Protein AF-A0A527G180-F1 (afdb_monomer_lite)

Foldseek 3Di:
DDPVVLVVDVVVVVVVCCVVCVPVVVCVVQVKDKDWAWQPPDPDTDTDMDIGHHPCVVVRVVVRVVVNVVSVD

Sequence (73 aa):
PTIVSMADDAELRDRTEGLLLRNTQVANQFDLCAISLPMPGTPLPAGLMLVARNGHDRRLLRIAAEIEQLLGA

Radius of gyration: 15.55 Å; chains: 1; bounding box: 37×21×35 Å

pLDDT: mean 95.7, std 4.51, range [62.78, 98.69]

Structure (mmCIF, N/CA/C/O backbone):
data_AF-A0A527G180-F1
#
_entry.id   AF-A0A527G180-F1
#
loop_
_atom_site.group_PDB
_atom_site.id
_atom_site.type_symbol
_atom_site.label_atom_id
_atom_site.label_alt_id
_atom_site.label_comp_id
_atom_site.label_asym_id
_atom_site.label_entity_id
_atom_site.label_seq_id
_atom_site.pdbx_PDB_ins_code
_atom_site.Cartn_x
_atom_site.Cartn_y
_atom_site.Cartn_z
_atom_site.occupancy
_atom_site.B_iso_or_equiv
_atom_site.auth_seq_id
_atom_site.auth_comp_id
_atom_site.auth_asym_id
_atom_site.auth_atom_id
_atom_site.pdbx_PDB_model_num
ATOM 1 N N . PRO A 1 1 ? 17.435 5.148 -4.579 1.00 87.44 1 PRO A N 1
ATOM 2 C CA . PRO A 1 1 ? 17.921 5.659 -5.886 1.00 87.44 1 PRO A CA 1
ATOM 3 C C . PRO A 1 1 ? 17.259 7.011 -6.161 1.00 87.44 1 PRO A C 1
ATOM 5 O O . PRO A 1 1 ? 16.219 7.288 -5.565 1.00 87.44 1 PRO A O 1
ATOM 8 N N . THR A 1 2 ? 17.852 7.855 -7.005 1.00 94.69 2 THR A N 1
ATOM 9 C CA . THR A 1 2 ? 17.165 9.068 -7.472 1.00 94.69 2 THR A CA 1
ATOM 10 C C . THR A 1 2 ? 16.198 8.700 -8.595 1.00 94.69 2 THR A C 1
ATOM 12 O O . THR A 1 2 ? 16.413 7.710 -9.295 1.00 94.69 2 THR A O 1
ATOM 15 N N . ILE A 1 3 ? 15.156 9.507 -8.801 1.00 92.62 3 ILE A N 1
ATOM 16 C CA . ILE A 1 3 ? 14.213 9.298 -9.912 1.00 92.62 3 ILE A CA 1
ATOM 17 C C . ILE A 1 3 ? 14.959 9.300 -11.255 1.00 92.62 3 ILE A C 1
ATOM 19 O O . ILE A 1 3 ? 14.714 8.432 -12.084 1.00 92.62 3 ILE A O 1
ATOM 23 N N . VAL A 1 4 ? 15.927 10.209 -11.425 1.00 96.31 4 VAL A N 1
ATOM 24 C CA . VAL A 1 4 ? 16.765 10.287 -12.634 1.00 96.31 4 VAL A CA 1
ATOM 25 C C . VAL A 1 4 ? 17.524 8.979 -12.864 1.00 96.31 4 VAL A C 1
ATOM 27 O O . VAL A 1 4 ? 17.416 8.406 -13.939 1.00 96.31 4 VAL A O 1
ATOM 30 N N . SER A 1 5 ? 18.191 8.427 -11.839 1.00 95.00 5 SER A N 1
ATOM 31 C CA . SER A 1 5 ? 18.921 7.155 -11.991 1.00 95.00 5 SER A CA 1
ATOM 32 C C . SER A 1 5 ? 18.032 5.985 -12.420 1.00 95.00 5 SER A C 1
ATOM 34 O O . SER A 1 5 ? 18.497 5.089 -13.106 1.00 95.00 5 SER A O 1
ATOM 36 N N . MET A 1 6 ? 16.752 5.990 -12.039 1.00 95.38 6 MET A N 1
ATOM 37 C CA . MET A 1 6 ? 15.802 4.946 -12.432 1.00 95.38 6 MET A CA 1
ATOM 38 C C . MET A 1 6 ? 15.248 5.142 -13.850 1.00 95.38 6 MET A C 1
ATOM 40 O O . MET A 1 6 ? 14.746 4.188 -14.433 1.00 95.38 6 MET A O 1
ATOM 44 N N . ALA A 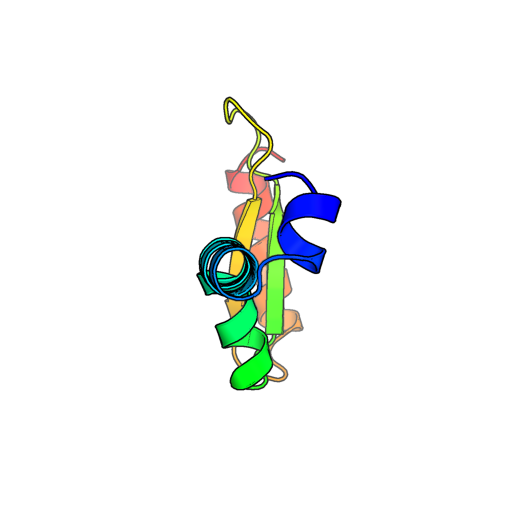1 7 ? 15.291 6.358 -14.399 1.00 94.88 7 ALA A N 1
ATOM 45 C CA . ALA A 1 7 ? 14.881 6.605 -15.780 1.00 94.88 7 ALA A CA 1
ATOM 46 C C . ALA A 1 7 ? 15.915 6.059 -16.775 1.00 94.88 7 ALA A C 1
ATOM 48 O O . ALA A 1 7 ? 15.540 5.522 -17.815 1.00 94.88 7 ALA A O 1
ATOM 49 N N . ASP A 1 8 ? 17.196 6.156 -16.417 1.00 96.69 8 ASP A N 1
ATOM 50 C CA . ASP A 1 8 ? 18.313 5.811 -17.300 1.00 96.69 8 ASP A CA 1
ATOM 51 C C . ASP A 1 8 ? 18.782 4.348 -17.159 1.00 96.69 8 ASP A C 1
ATOM 53 O O . ASP A 1 8 ? 19.472 3.837 -18.039 1.00 96.69 8 ASP A O 1
ATOM 57 N N . ASP A 1 9 ? 18.401 3.655 -16.078 1.00 97.25 9 ASP A N 1
ATOM 58 C CA . ASP A 1 9 ? 18.789 2.267 -15.792 1.00 97.25 9 ASP A CA 1
ATOM 59 C C . ASP A 1 9 ? 17.554 1.378 -15.573 1.00 97.25 9 ASP A C 1
ATOM 61 O O . ASP A 1 9 ? 16.890 1.414 -14.530 1.00 97.25 9 ASP A O 1
ATOM 65 N N . ALA A 1 10 ? 17.254 0.552 -16.579 1.00 96.81 10 ALA A N 1
ATOM 66 C CA . ALA A 1 10 ? 16.106 -0.347 -16.562 1.00 96.81 10 ALA A CA 1
ATOM 67 C C . ALA A 1 10 ? 16.226 -1.460 -15.508 1.00 96.81 10 ALA A C 1
ATOM 69 O O . ALA A 1 10 ? 15.222 -1.795 -14.883 1.00 96.81 10 ALA A O 1
ATOM 70 N N . GLU A 1 11 ? 17.424 -1.999 -15.268 1.00 97.38 11 GLU A N 1
ATOM 71 C CA . GLU A 1 11 ? 17.627 -3.073 -14.289 1.00 97.38 11 GLU A CA 1
ATOM 72 C C . GLU A 1 11 ? 17.445 -2.539 -12.862 1.00 97.38 11 GLU A C 1
ATOM 74 O O . GLU A 1 11 ? 16.746 -3.139 -12.036 1.00 97.38 11 GLU A O 1
ATOM 79 N N . LEU A 1 12 ? 18.006 -1.358 -12.584 1.00 96.81 12 LEU A N 1
ATOM 80 C CA . LEU A 1 12 ? 17.799 -0.653 -11.322 1.00 96.81 12 LEU A CA 1
ATOM 81 C C . LEU A 1 12 ? 16.318 -0.332 -11.099 1.00 96.81 12 LEU A C 1
ATOM 83 O O . LEU A 1 12 ? 15.818 -0.495 -9.976 1.00 96.81 12 LEU A O 1
ATOM 87 N N . ARG A 1 13 ? 15.620 0.127 -12.144 1.00 96.31 13 ARG A N 1
ATOM 88 C CA . ARG A 1 13 ? 14.188 0.431 -12.092 1.00 96.31 13 ARG A CA 1
ATOM 89 C C . ARG A 1 13 ? 13.376 -0.813 -11.769 1.00 96.31 13 ARG A C 1
ATOM 91 O O . ARG A 1 13 ? 12.663 -0.788 -10.770 1.00 96.31 13 ARG A O 1
ATOM 98 N N . ASP A 1 14 ? 13.534 -1.892 -12.532 1.00 96.38 14 ASP A N 1
ATOM 99 C CA . ASP A 1 14 ? 12.756 -3.125 -12.367 1.00 96.38 14 ASP A CA 1
ATOM 100 C C . ASP A 1 14 ? 12.978 -3.742 -10.978 1.00 96.38 14 ASP A C 1
ATOM 102 O O . ASP A 1 14 ? 12.027 -4.127 -10.292 1.00 96.38 14 ASP A O 1
ATOM 106 N N . ARG A 1 15 ? 14.227 -3.748 -10.491 1.00 96.50 15 ARG A N 1
ATOM 107 C CA . ARG A 1 15 ? 14.543 -4.203 -9.131 1.00 96.50 15 ARG A CA 1
ATOM 108 C C . ARG A 1 15 ? 13.884 -3.330 -8.061 1.00 96.50 15 ARG A C 1
ATOM 110 O O . ARG A 1 15 ? 13.352 -3.854 -7.081 1.00 96.50 15 ARG A O 1
ATOM 117 N N . THR A 1 16 ? 13.951 -2.007 -8.205 1.00 96.25 16 THR A N 1
ATOM 118 C CA . THR A 1 16 ? 13.397 -1.066 -7.218 1.00 96.25 16 THR A CA 1
ATOM 119 C C . THR A 1 16 ? 11.871 -1.118 -7.206 1.00 96.25 16 THR A C 1
ATOM 121 O O . THR A 1 16 ? 11.266 -1.191 -6.137 1.00 96.25 16 THR A O 1
ATOM 124 N N . GLU A 1 17 ? 11.250 -1.127 -8.382 1.00 95.00 17 GLU A N 1
ATOM 125 C CA . GLU A 1 17 ? 9.806 -1.249 -8.558 1.00 95.00 17 GLU A CA 1
ATOM 126 C C . GLU A 1 17 ? 9.293 -2.571 -7.984 1.00 95.00 17 GLU A C 1
ATOM 128 O O . GLU A 1 17 ? 8.338 -2.563 -7.209 1.00 95.00 17 GLU A O 1
ATOM 133 N N . GLY A 1 18 ? 9.980 -3.687 -8.250 1.00 95.50 18 GLY A N 1
ATOM 134 C CA . GLY A 1 18 ? 9.643 -4.984 -7.667 1.00 95.50 18 GLY A CA 1
ATOM 135 C C . GLY A 1 18 ? 9.645 -4.968 -6.135 1.00 95.50 18 GLY A C 1
ATOM 136 O O . GLY A 1 18 ? 8.747 -5.528 -5.508 1.00 95.50 18 GLY A O 1
ATOM 137 N N . LEU A 1 19 ? 10.598 -4.273 -5.505 1.00 95.62 19 LEU A N 1
ATOM 138 C CA . LEU A 1 19 ? 10.633 -4.122 -4.045 1.00 95.62 19 LEU A CA 1
ATOM 139 C C . LEU A 1 19 ? 9.489 -3.247 -3.511 1.00 95.62 19 LEU A C 1
ATOM 141 O O . LEU A 1 19 ? 8.906 -3.581 -2.477 1.00 95.62 19 LEU A O 1
ATOM 145 N N . LEU A 1 20 ? 9.173 -2.145 -4.197 1.00 94.56 20 LEU A N 1
ATOM 146 C CA . LEU A 1 20 ? 8.125 -1.203 -3.790 1.00 94.56 20 LEU A CA 1
ATOM 147 C C . LEU A 1 20 ? 6.719 -1.774 -3.995 1.00 94.56 20 LEU A C 1
ATOM 149 O O . LEU A 1 20 ? 5.845 -1.585 -3.149 1.00 94.56 20 LEU A O 1
ATOM 153 N N . LEU A 1 21 ? 6.504 -2.488 -5.098 1.00 96.25 21 LEU A N 1
ATOM 154 C CA . LEU A 1 21 ? 5.193 -2.973 -5.513 1.00 96.25 21 LEU A CA 1
ATOM 155 C C . LEU A 1 21 ? 4.931 -4.436 -5.142 1.00 96.25 21 LEU A C 1
ATOM 157 O O . LEU A 1 21 ? 3.832 -4.916 -5.397 1.00 96.25 21 LEU A O 1
ATOM 161 N N . ARG A 1 22 ? 5.864 -5.141 -4.479 1.00 95.12 22 ARG A N 1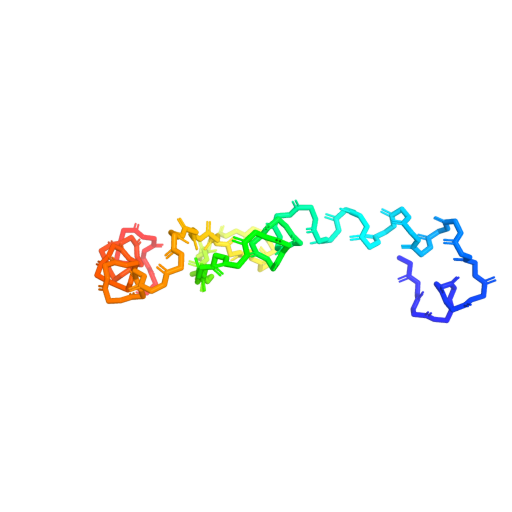
ATOM 162 C CA . ARG A 1 22 ? 5.708 -6.568 -4.110 1.00 95.12 22 ARG A CA 1
ATOM 163 C C . ARG A 1 22 ? 4.352 -6.927 -3.488 1.00 95.12 22 ARG A C 1
ATOM 165 O O . ARG A 1 22 ? 3.852 -8.022 -3.712 1.00 95.12 22 ARG A O 1
ATOM 172 N N . ASN A 1 23 ? 3.764 -6.011 -2.715 1.00 93.62 23 ASN A N 1
ATOM 173 C CA . ASN A 1 23 ? 2.477 -6.220 -2.050 1.00 93.62 23 ASN A CA 1
ATOM 174 C C . ASN A 1 23 ? 1.306 -5.677 -2.884 1.00 93.62 23 ASN A C 1
ATOM 176 O O . ASN A 1 23 ? 0.269 -6.325 -2.999 1.00 93.62 23 ASN A O 1
ATOM 180 N N . THR A 1 24 ? 1.462 -4.491 -3.475 1.00 95.06 24 THR A N 1
ATOM 181 C CA . THR A 1 24 ? 0.381 -3.779 -4.173 1.00 95.06 24 THR A CA 1
ATOM 182 C C . THR A 1 24 ? 0.109 -4.3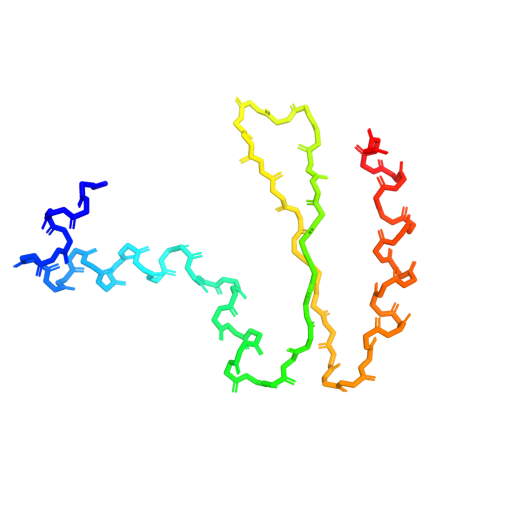54 -5.564 1.00 95.06 24 THR A C 1
ATOM 184 O O . THR A 1 24 ? -1.041 -4.403 -5.998 1.00 95.06 24 THR A O 1
ATOM 187 N N . GLN A 1 25 ? 1.141 -4.847 -6.253 1.00 96.12 25 GLN A N 1
ATOM 188 C CA . GLN A 1 25 ? 1.032 -5.390 -7.606 1.00 96.12 25 GLN A CA 1
ATOM 189 C C . GLN A 1 25 ? 0.158 -6.646 -7.649 1.00 96.12 25 GLN A C 1
ATOM 191 O O . GLN A 1 25 ? -0.566 -6.856 -8.618 1.00 96.12 25 GLN A O 1
ATOM 196 N N . VAL A 1 26 ? 0.204 -7.477 -6.602 1.00 94.00 26 VAL A N 1
ATOM 197 C CA . VAL A 1 26 ? -0.633 -8.681 -6.489 1.00 94.00 26 VAL A CA 1
ATOM 198 C C . VAL A 1 26 ? -2.112 -8.295 -6.464 1.00 94.00 26 VAL A C 1
ATOM 200 O O . VAL A 1 26 ? -2.908 -8.896 -7.177 1.00 94.00 26 VAL A O 1
ATOM 203 N N . ALA A 1 27 ? -2.484 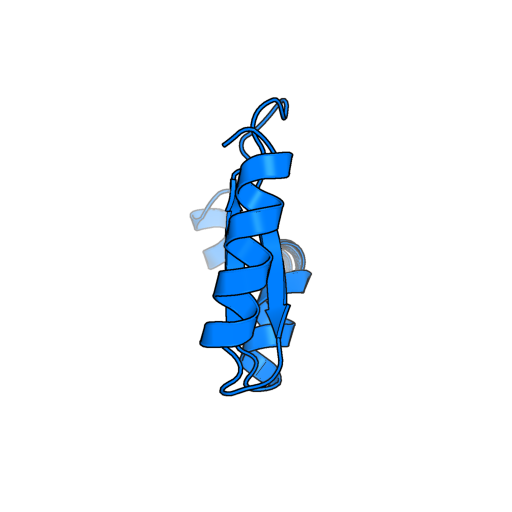-7.256 -5.710 1.00 95.62 27 ALA A N 1
ATOM 204 C CA . ALA A 1 27 ? -3.875 -6.818 -5.640 1.00 95.62 27 ALA A CA 1
ATOM 205 C C . ALA A 1 27 ? -4.411 -6.371 -7.012 1.00 95.62 27 ALA A C 1
ATOM 207 O O . ALA A 1 27 ? -5.484 -6.808 -7.416 1.00 95.62 27 ALA A O 1
ATOM 208 N N . ASN A 1 28 ? -3.626 -5.587 -7.757 1.00 94.12 28 ASN A N 1
ATOM 209 C CA . ASN A 1 28 ? -4.013 -5.113 -9.088 1.00 94.12 28 ASN A CA 1
ATOM 210 C C . ASN A 1 28 ? -4.118 -6.252 -10.118 1.00 94.12 28 ASN A C 1
ATOM 212 O O . ASN A 1 28 ? -5.070 -6.297 -10.889 1.00 94.12 28 ASN A O 1
ATOM 216 N N . GLN A 1 29 ? -3.154 -7.180 -10.135 1.00 96.31 29 GLN A N 1
ATOM 217 C CA . GLN A 1 29 ? -3.112 -8.267 -11.125 1.00 96.31 29 GLN A CA 1
ATOM 218 C C . GLN A 1 29 ? -4.256 -9.274 -10.971 1.00 96.31 29 GLN A C 1
ATOM 220 O O . GLN A 1 29 ? -4.677 -9.874 -11.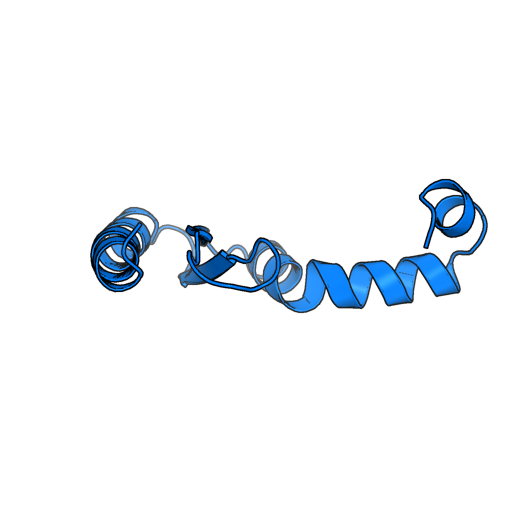957 1.00 96.31 29 GLN A O 1
ATOM 225 N N . PHE A 1 30 ? -4.753 -9.463 -9.748 1.00 96.50 30 PHE A N 1
ATOM 226 C CA . PHE A 1 30 ? -5.825 -10.412 -9.442 1.00 96.50 30 PHE A CA 1
ATOM 227 C C . PHE A 1 30 ? -7.185 -9.741 -9.203 1.00 96.50 30 PHE A C 1
ATOM 229 O O . PHE A 1 30 ? -8.082 -10.386 -8.660 1.00 96.50 30 PHE A O 1
ATOM 236 N N . ASP A 1 31 ? -7.336 -8.471 -9.596 1.00 96.50 31 ASP A N 1
ATOM 237 C CA . ASP A 1 31 ? -8.587 -7.708 -9.473 1.00 96.50 31 ASP A CA 1
ATOM 238 C C . ASP A 1 31 ? -9.144 -7.690 -8.029 1.00 96.50 31 ASP A C 1
ATOM 240 O O . ASP A 1 31 ? -10.338 -7.827 -7.773 1.00 96.50 31 ASP A O 1
ATOM 244 N N . LEU A 1 32 ? -8.258 -7.579 -7.039 1.00 97.69 32 LEU A N 1
ATOM 245 C CA . LEU A 1 32 ? -8.600 -7.552 -5.615 1.00 97.69 32 LEU A CA 1
ATOM 246 C C . LEU A 1 32 ? -8.863 -6.114 -5.144 1.00 97.69 32 LEU A C 1
ATOM 248 O O . LEU A 1 32 ? -8.359 -5.158 -5.728 1.00 97.69 32 LEU A O 1
ATOM 252 N N . CYS A 1 33 ? -9.591 -5.950 -4.034 1.00 97.38 33 CYS A N 1
ATOM 253 C CA . CYS A 1 33 ? -9.697 -4.655 -3.355 1.00 97.38 33 CYS A CA 1
ATOM 254 C C . CYS A 1 33 ? -8.750 -4.599 -2.152 1.00 97.38 33 CYS A C 1
ATOM 256 O O . CYS A 1 33 ? -8.527 -5.603 -1.471 1.00 97.38 33 CYS A O 1
ATOM 258 N N . ALA A 1 34 ? -8.166 -3.430 -1.890 1.00 98.12 34 ALA A N 1
ATOM 259 C CA . ALA A 1 34 ? -7.201 -3.257 -0.814 1.00 98.12 34 ALA A CA 1
ATOM 260 C C . ALA A 1 34 ? -7.282 -1.868 -0.165 1.00 98.12 34 ALA A C 1
ATOM 262 O O . ALA A 1 34 ? -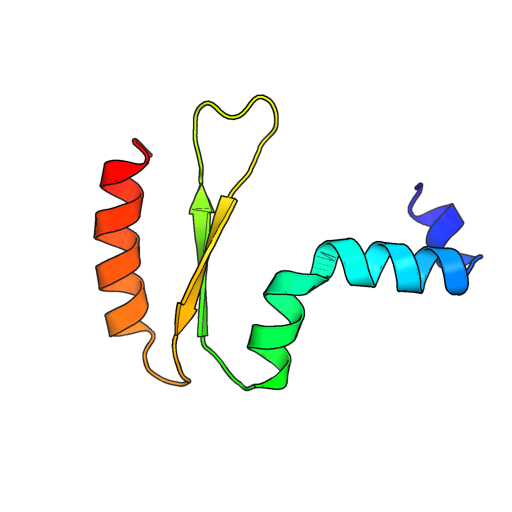7.714 -0.905 -0.793 1.00 98.12 34 ALA A O 1
ATOM 263 N N . ILE A 1 35 ? -6.843 -1.772 1.090 1.00 98.12 35 ILE A N 1
ATOM 264 C CA . ILE A 1 35 ? -6.763 -0.529 1.868 1.00 98.12 35 ILE A CA 1
ATOM 265 C C . ILE A 1 35 ? -5.464 -0.500 2.674 1.00 98.12 35 ILE A C 1
ATOM 267 O O . ILE A 1 35 ? -5.015 -1.540 3.157 1.00 98.12 35 ILE A O 1
ATOM 271 N N . SER A 1 36 ? -4.872 0.684 2.827 1.00 97.62 36 SER A N 1
ATOM 272 C CA . SER A 1 36 ? -3.690 0.908 3.662 1.00 97.62 36 SER A CA 1
ATOM 273 C C . SER A 1 36 ? -4.065 1.732 4.888 1.00 97.62 36 SER A C 1
ATOM 275 O O . SER A 1 36 ? -4.632 2.812 4.745 1.00 97.62 36 SER A O 1
ATOM 277 N N . LEU A 1 37 ? -3.720 1.232 6.071 1.00 97.69 37 LEU A N 1
ATOM 278 C CA . LEU A 1 37 ? -3.918 1.902 7.356 1.00 97.69 37 LEU A CA 1
ATOM 279 C C . LEU A 1 37 ? -2.593 2.474 7.877 1.00 97.69 37 LEU A C 1
ATOM 281 O O . LEU A 1 37 ? -1.552 1.845 7.661 1.00 97.69 37 LEU A O 1
ATOM 285 N N . PRO A 1 38 ? -2.593 3.625 8.568 1.00 96.00 38 PRO A N 1
ATOM 286 C CA . PRO A 1 38 ? -1.388 4.153 9.202 1.00 96.00 38 PRO A CA 1
ATOM 287 C C . PRO A 1 38 ? -0.932 3.253 10.363 1.00 96.00 38 PRO A C 1
ATOM 289 O O . PRO A 1 38 ? -1.753 2.724 11.105 1.00 96.00 38 PRO A O 1
ATOM 292 N N . MET A 1 39 ? 0.383 3.092 10.540 1.00 95.75 39 MET A N 1
ATOM 293 C CA . MET A 1 39 ? 0.968 2.423 11.711 1.00 95.75 39 MET A CA 1
ATOM 294 C C . MET A 1 39 ? 1.753 3.444 12.548 1.00 95.75 39 MET A C 1
ATOM 296 O O . MET A 1 39 ? 2.933 3.671 12.271 1.00 95.75 39 MET A O 1
ATOM 300 N N . PRO A 1 40 ? 1.128 4.107 13.537 1.00 94.25 40 PRO A N 1
ATOM 301 C CA . PRO A 1 40 ? 1.823 5.088 14.362 1.00 94.25 40 PRO A CA 1
ATOM 302 C C . PRO A 1 40 ? 2.921 4.430 15.212 1.00 94.25 40 PRO A C 1
ATOM 304 O O . PRO A 1 40 ? 2.876 3.244 15.534 1.00 94.25 40 PRO A O 1
ATOM 307 N N . GLY A 1 41 ? 3.940 5.212 15.576 1.00 92.75 41 GLY A N 1
ATOM 308 C CA . GLY A 1 41 ? 5.043 4.751 16.430 1.00 92.75 41 GLY A CA 1
ATOM 309 C C . GLY A 1 41 ? 6.165 3.995 15.709 1.00 92.75 41 GLY A C 1
ATOM 310 O O . GLY A 1 41 ? 7.129 3.582 16.355 1.00 92.75 41 GLY A O 1
ATOM 311 N N . THR A 1 42 ? 6.103 3.837 14.385 1.00 94.31 42 THR A N 1
ATOM 312 C CA . THR A 1 42 ? 7.229 3.304 13.609 1.00 94.31 42 THR A CA 1
ATOM 313 C C . THR A 1 42 ? 8.333 4.364 13.429 1.00 94.31 42 THR A C 1
ATOM 315 O O . THR A 1 42 ? 8.020 5.544 13.264 1.00 94.31 42 THR A O 1
ATOM 318 N N . PRO A 1 43 ? 9.633 3.990 13.414 1.00 96.06 43 PRO A N 1
ATOM 319 C CA . PRO A 1 43 ? 10.741 4.951 13.262 1.00 96.06 43 PRO A CA 1
ATOM 320 C C . PRO A 1 43 ? 10.699 5.784 11.972 1.00 96.06 43 PRO A C 1
ATOM 322 O O . PRO A 1 43 ? 11.244 6.882 11.917 1.00 96.06 43 PRO A O 1
ATOM 325 N N . LEU A 1 44 ? 10.063 5.249 10.929 1.00 96.56 44 LEU A N 1
ATOM 326 C CA . LEU A 1 44 ? 9.746 5.923 9.672 1.00 96.56 44 LEU A CA 1
ATOM 327 C C . LEU A 1 44 ? 8.266 5.679 9.351 1.00 96.56 44 LEU A C 1
ATOM 329 O O . LEU A 1 44 ? 7.760 4.627 9.751 1.00 96.56 44 LEU A O 1
ATOM 333 N N . PRO A 1 45 ? 7.580 6.572 8.612 1.00 95.06 45 PRO A N 1
ATOM 334 C CA . PRO A 1 45 ? 6.185 6.367 8.229 1.00 95.06 45 PRO A CA 1
ATOM 335 C C . PRO A 1 45 ? 5.982 5.020 7.530 1.00 95.06 45 PRO A C 1
ATOM 337 O O . PRO A 1 45 ? 6.637 4.721 6.530 1.00 95.06 45 PRO A O 1
ATOM 340 N N . ALA A 1 46 ? 5.071 4.213 8.062 1.00 95.00 46 ALA A N 1
ATOM 341 C CA . ALA A 1 46 ? 4.722 2.910 7.519 1.00 95.00 46 ALA A CA 1
ATOM 342 C C . ALA A 1 46 ? 3.204 2.701 7.575 1.00 95.00 46 ALA A C 1
ATOM 344 O O . ALA A 1 46 ? 2.501 3.342 8.359 1.00 95.00 46 ALA A O 1
ATOM 345 N N . GLY A 1 47 ? 2.705 1.795 6.734 1.00 95.50 47 GLY A N 1
ATOM 346 C CA . GLY A 1 47 ? 1.292 1.436 6.701 1.00 95.50 47 GLY A CA 1
ATOM 347 C C . GLY A 1 47 ? 1.068 -0.070 6.615 1.00 95.50 47 GLY A C 1
ATOM 348 O O . GLY A 1 47 ? 1.897 -0.804 6.071 1.00 95.50 47 GLY A O 1
ATOM 349 N N . LEU A 1 48 ? -0.057 -0.518 7.164 1.00 96.94 48 LEU A N 1
ATOM 350 C CA . LEU A 1 48 ? -0.535 -1.892 7.081 1.00 96.94 48 LEU A CA 1
ATOM 351 C C . LEU A 1 48 ? -1.505 -2.010 5.906 1.00 96.94 48 LEU A C 1
ATOM 353 O O . LEU A 1 48 ? -2.550 -1.365 5.901 1.00 96.94 48 LEU A O 1
ATOM 357 N N . MET A 1 49 ? -1.174 -2.846 4.925 1.00 98.06 49 MET A N 1
ATOM 358 C CA . MET A 1 49 ? -2.044 -3.104 3.779 1.00 98.06 49 MET A CA 1
ATOM 359 C C . MET A 1 49 ? -2.930 -4.325 4.042 1.00 98.06 49 MET A C 1
ATOM 361 O O . MET A 1 49 ? -2.429 -5.406 4.353 1.00 98.06 49 MET A O 1
ATOM 365 N N . LEU A 1 50 ? -4.241 -4.162 3.881 1.00 98.12 50 LEU A N 1
ATOM 366 C CA . LEU A 1 50 ? -5.242 -5.223 3.958 1.00 98.12 50 LEU A CA 1
ATOM 367 C C . LEU A 1 50 ? -5.824 -5.461 2.565 1.00 98.12 50 LEU A C 1
ATOM 369 O O . LEU A 1 50 ? -6.122 -4.505 1.854 1.00 98.12 50 LEU A O 1
ATOM 373 N N . VAL A 1 51 ? -6.014 -6.726 2.189 1.00 98.19 51 VAL A N 1
ATOM 374 C CA . VAL A 1 51 ? -6.501 -7.123 0.858 1.00 98.19 51 VAL A CA 1
ATOM 375 C C . VAL A 1 51 ? -7.697 -8.064 1.001 1.00 98.19 51 VAL A C 1
ATOM 377 O O . VAL A 1 51 ? -7.703 -8.958 1.850 1.00 98.19 51 VAL A O 1
ATOM 380 N N . ALA A 1 52 ? -8.712 -7.884 0.160 1.00 98.12 52 ALA A N 1
ATOM 381 C CA . ALA A 1 52 ? -9.874 -8.754 0.046 1.00 98.12 52 ALA A CA 1
ATOM 382 C C . ALA A 1 52 ? -10.209 -9.044 -1.426 1.00 98.12 52 ALA A C 1
ATOM 384 O O . ALA A 1 52 ? -9.701 -8.412 -2.345 1.00 98.12 52 ALA A O 1
ATOM 385 N N . ARG A 1 53 ? -11.077 -10.035 -1.656 1.00 97.69 53 ARG A N 1
ATOM 386 C CA . ARG A 1 53 ? -11.569 -10.373 -3.002 1.00 97.69 53 ARG A CA 1
ATOM 387 C C . ARG A 1 53 ? -12.315 -9.199 -3.643 1.00 97.69 53 ARG A C 1
ATOM 389 O O . ARG A 1 53 ? -12.943 -8.424 -2.924 1.00 97.69 53 ARG A O 1
ATOM 396 N N . ASN A 1 54 ? -12.317 -9.149 -4.976 1.00 97.62 54 ASN A N 1
ATOM 397 C CA . ASN A 1 54 ? -13.126 -8.219 -5.765 1.00 97.62 54 ASN A CA 1
ATOM 398 C C . ASN A 1 54 ? -14.556 -8.065 -5.209 1.00 97.62 54 ASN A C 1
ATOM 400 O O . ASN A 1 54 ? -15.208 -9.065 -4.896 1.00 97.62 54 ASN A O 1
ATOM 404 N N . GLY A 1 55 ? -15.035 -6.828 -5.057 1.00 97.50 55 GLY A N 1
ATOM 405 C CA . GLY A 1 55 ? -16.396 -6.524 -4.596 1.00 97.50 55 GLY A CA 1
ATOM 406 C C . GLY A 1 55 ? -16.651 -6.713 -3.092 1.00 97.50 55 GLY A C 1
ATOM 407 O O . GLY A 1 55 ? -17.784 -6.552 -2.631 1.00 97.50 55 GLY A O 1
ATOM 408 N N . HIS A 1 56 ? -15.630 -7.047 -2.292 1.00 98.31 56 HIS A N 1
ATOM 409 C CA . HIS A 1 56 ? -15.750 -7.181 -0.833 1.00 98.31 56 HIS A CA 1
ATOM 410 C C . HIS A 1 56 ? -15.410 -5.895 -0.053 1.00 98.31 56 HIS A C 1
ATOM 412 O O . HIS A 1 56 ? -15.194 -5.961 1.159 1.00 98.31 56 HIS A O 1
ATOM 418 N N . ASP A 1 57 ? -15.423 -4.725 -0.687 1.00 98.38 57 ASP A N 1
ATOM 419 C CA . ASP A 1 57 ? -14.999 -3.430 -0.130 1.00 98.38 57 ASP A CA 1
ATOM 420 C C . ASP A 1 57 ? -15.663 -3.114 1.213 1.00 98.38 57 ASP A C 1
ATOM 422 O O . ASP A 1 57 ? -14.991 -2.823 2.196 1.00 98.38 57 ASP A O 1
ATOM 426 N N . ARG A 1 58 ? -16.989 -3.282 1.323 1.00 98.44 58 ARG A N 1
ATOM 427 C CA . ARG A 1 58 ? -17.710 -3.057 2.592 1.00 98.44 58 ARG A CA 1
ATOM 428 C C . ARG A 1 58 ? -17.267 -3.997 3.712 1.00 98.44 58 ARG A C 1
ATOM 430 O O . ARG A 1 58 ? -17.315 -3.640 4.886 1.00 98.44 58 ARG A O 1
ATOM 437 N N . ARG A 1 59 ? -16.888 -5.234 3.384 1.00 98.38 59 ARG A N 1
ATOM 438 C CA . ARG A 1 59 ? -16.347 -6.173 4.375 1.00 98.38 59 ARG A CA 1
ATOM 439 C C . ARG A 1 59 ? -14.931 -5.764 4.767 1.00 98.38 59 ARG A C 1
ATOM 441 O O . ARG A 1 59 ? -14.637 -5.783 5.955 1.00 98.38 59 ARG A O 1
ATOM 448 N N . LEU A 1 60 ? -14.108 -5.391 3.791 1.00 98.69 60 LEU A N 1
ATOM 449 C CA . LEU A 1 60 ? -12.744 -4.927 4.011 1.00 98.69 60 LEU A CA 1
ATOM 450 C C . LEU A 1 60 ? -12.719 -3.668 4.887 1.00 98.69 60 LEU A C 1
ATOM 452 O O . LEU A 1 60 ? -12.004 -3.656 5.877 1.00 98.69 60 LEU A O 1
ATOM 456 N N . LEU A 1 61 ? -13.563 -2.675 4.600 1.00 98.62 61 LEU A N 1
ATOM 457 C CA . LEU A 1 61 ? -13.670 -1.437 5.379 1.00 98.62 61 LEU A CA 1
ATOM 458 C C . LEU A 1 61 ? -14.111 -1.677 6.825 1.00 98.62 61 LEU A C 1
ATOM 460 O O . LEU A 1 61 ? -13.560 -1.065 7.731 1.00 98.62 61 LEU A O 1
ATOM 464 N N . ARG A 1 62 ? -15.055 -2.599 7.067 1.00 98.44 62 ARG A N 1
ATOM 465 C CA . ARG A 1 62 ? -15.434 -2.972 8.442 1.00 98.44 62 ARG A CA 1
ATOM 466 C C . ARG A 1 62 ? -14.260 -3.565 9.214 1.00 98.44 62 ARG A C 1
ATOM 468 O O . ARG A 1 62 ? -14.054 -3.208 10.360 1.00 98.44 62 ARG A O 1
ATOM 475 N N . ILE A 1 63 ? -13.492 -4.454 8.586 1.00 98.50 63 ILE A N 1
ATOM 476 C CA . ILE A 1 63 ? -12.296 -5.040 9.209 1.00 98.50 63 ILE A CA 1
ATOM 477 C C . ILE A 1 63 ? -11.232 -3.960 9.439 1.00 98.50 63 ILE A C 1
ATOM 479 O O . ILE A 1 63 ? -10.609 -3.925 10.495 1.00 98.50 63 ILE A O 1
ATOM 483 N N . ALA A 1 64 ? -11.043 -3.073 8.463 1.00 98.38 64 ALA A N 1
ATOM 484 C CA . ALA A 1 64 ? -10.063 -2.003 8.527 1.00 98.38 64 ALA A CA 1
ATOM 485 C C . ALA A 1 64 ? -10.347 -1.030 9.679 1.00 98.38 64 ALA A C 1
ATOM 487 O O . ALA A 1 64 ? -9.423 -0.701 10.407 1.00 98.38 64 ALA A O 1
ATOM 488 N N . ALA A 1 65 ? -11.611 -0.656 9.902 1.00 98.12 65 ALA A N 1
ATOM 489 C CA . ALA A 1 65 ? -12.007 0.227 11.001 1.00 98.12 65 ALA A CA 1
ATOM 490 C C . ALA A 1 65 ? -11.711 -0.361 12.396 1.00 98.12 65 ALA A C 1
ATOM 492 O O . ALA A 1 65 ? -11.349 0.369 13.316 1.00 98.12 65 ALA A O 1
ATOM 493 N N . GLU A 1 66 ? -11.842 -1.679 12.571 1.00 98.12 66 GLU A N 1
ATOM 494 C CA . GLU A 1 66 ? -11.476 -2.341 13.833 1.00 98.12 66 GLU A CA 1
ATOM 495 C C . GLU A 1 66 ? -9.953 -2.388 14.018 1.00 98.12 66 GLU A C 1
ATOM 497 O O . GLU A 1 66 ? -9.437 -2.153 15.108 1.00 98.12 66 GLU A O 1
ATOM 502 N N . ILE A 1 67 ? -9.212 -2.668 12.943 1.00 97.88 67 ILE A N 1
ATOM 503 C CA . ILE A 1 67 ? -7.746 -2.724 12.987 1.00 97.88 67 ILE A CA 1
ATOM 504 C C . ILE A 1 67 ? -7.143 -1.333 13.205 1.00 97.88 67 ILE A C 1
ATOM 506 O O . ILE A 1 67 ? -6.180 -1.210 13.954 1.00 97.88 67 ILE A O 1
ATOM 510 N N . GLU A 1 68 ? -7.702 -0.292 12.592 1.00 97.12 68 GLU A N 1
ATOM 511 C CA . GLU A 1 68 ? -7.264 1.097 12.760 1.00 97.12 68 GLU A CA 1
ATOM 512 C C . GLU A 1 68 ? -7.310 1.524 14.235 1.00 97.12 68 GLU A C 1
ATOM 514 O O . GLU A 1 68 ? -6.315 2.024 14.760 1.00 97.12 68 GLU A O 1
ATOM 519 N N . GLN A 1 69 ? -8.397 1.193 14.941 1.00 95.94 69 GLN A N 1
ATOM 520 C CA . GLN A 1 69 ? -8.521 1.428 16.384 1.00 95.94 69 GLN A CA 1
ATOM 521 C C . GLN A 1 69 ? -7.451 0.683 17.199 1.00 95.94 69 GLN A C 1
ATOM 523 O O . GLN A 1 69 ? -6.902 1.234 18.152 1.00 95.94 69 GLN A O 1
ATOM 528 N N . LEU A 1 70 ? -7.123 -0.561 16.827 1.00 95.50 70 LEU A N 1
ATOM 529 C CA . LEU A 1 70 ? -6.077 -1.347 17.498 1.00 95.50 70 LEU A CA 1
ATOM 530 C C . LEU A 1 70 ? -4.668 -0.801 17.246 1.00 95.50 70 LEU A C 1
ATOM 532 O O . LEU A 1 70 ? -3.795 -0.950 18.100 1.00 95.50 70 LEU A O 1
ATOM 536 N N . LEU A 1 71 ? -4.440 -0.186 16.086 1.00 93.56 71 LEU A N 1
ATOM 537 C CA . LEU A 1 71 ? -3.175 0.464 15.754 1.00 93.56 71 LEU A CA 1
ATOM 538 C C . LEU A 1 71 ? -2.987 1.791 16.501 1.00 93.56 71 LEU A C 1
ATOM 540 O O . LEU A 1 71 ? -1.874 2.309 16.511 1.00 93.56 71 LEU A O 1
ATOM 544 N N . GLY A 1 72 ? -4.028 2.312 17.159 1.00 84.38 72 GLY A N 1
ATOM 545 C CA . GLY A 1 72 ? -3.973 3.577 17.891 1.00 84.38 72 GLY A CA 1
ATOM 546 C C . GLY A 1 72 ? -3.912 4.795 16.970 1.00 84.38 72 GLY A C 1
ATOM 547 O O . GLY A 1 72 ? -3.293 5.796 17.335 1.00 84.38 72 GLY A O 1
ATOM 548 N N . ALA A 1 73 ? -4.486 4.665 15.771 1.00 62.78 73 ALA A N 1
ATOM 549 C CA . ALA A 1 73 ? -4.681 5.761 14.831 1.00 62.78 73 ALA A CA 1
ATOM 550 C C . ALA A 1 73 ? -5.884 6.634 15.221 1.00 62.78 73 ALA A C 1
ATOM 552 O O . ALA A 1 73 ? -6.862 6.088 15.785 1.00 62.78 73 ALA A O 1
#

Secondary structure (DSSP, 8-state):
--HHHHHH-HHHHHHHHHHHHTTHHHHHHTT-EEEEEE-TT-SS--EEEEEE-TT-HHHHHHHHHHHHHHHT-